Protein AF-K7N0S2-F1 (afdb_monomer_lite)

Foldseek 3Di:
DVVLQVVLCVVVVDPDDDDPPDPDVVVVVVCCVVDVVPRRDAAEDAPAAEDAQVVSCCVQCHDPPNPVVHHLAYDYDCNNDPNNVVSPDPVRDPDPPDD

Sequence (99 aa):
MGQRLFEIMAEKESNMCLAANVGTGAKLLEIFEKIAEKYNFLIFEDRKFDNIGNTMTMQYEGGVFRILDWAHIVNVHIISGPRIVNKLPSYLLMNPVEN

InterPro domains:
  IPR001754 Orotidine 5'-phosphate decarboxylase domain [PF00215] (23-88)
  IPR011060 Ribulose-phosphate binding barrel [SSF51366] (2-88)
  IPR013785 Aldolase-type TIM barrel [G3DSA:3.20.20.70] (1-92)

Radius of gyration: 14.95 Å; chains: 1; bounding box: 32×41×36 Å

Secondary structure (DSSP, 8-state):
-HHHHHHHHHHTT---------SSHHHHHHHHHHHTTTS----EEEEEE-S-HHHHHHHHHSTTT-GGGT-SEEEE-GGG-THHHHTS-TTTS------

Structure (mmCIF, N/CA/C/O backbone):
data_AF-K7N0S2-F1
#
_entry.id   AF-K7N0S2-F1
#
loop_
_atom_site.group_PDB
_atom_site.id
_atom_site.type_symbol
_atom_site.label_atom_id
_atom_site.label_alt_id
_atom_site.label_comp_id
_atom_site.label_asym_id
_atom_site.label_entity_id
_atom_site.label_seq_id
_atom_site.pdbx_PDB_ins_code
_atom_site.Cartn_x
_atom_site.Cartn_y
_atom_site.Cartn_z
_atom_site.occupancy
_atom_site.B_iso_or_equiv
_atom_site.auth_seq_id
_atom_site.auth_comp_id
_atom_site.auth_asym_id
_atom_site.auth_atom_id
_atom_site.pdbx_PDB_model_num
ATOM 1 N N . MET A 1 1 ? -0.719 -10.310 4.307 1.00 83.69 1 MET A N 1
ATOM 2 C CA . MET A 1 1 ? -1.373 -8.980 4.326 1.00 83.69 1 MET A CA 1
ATOM 3 C C . MET A 1 1 ? -2.893 -9.059 4.175 1.00 83.69 1 MET A C 1
ATOM 5 O O . MET A 1 1 ? -3.585 -8.482 4.998 1.00 83.69 1 MET A O 1
ATOM 9 N N . GLY A 1 2 ? -3.429 -9.801 3.194 1.00 86.69 2 GLY A N 1
ATOM 10 C CA . GLY A 1 2 ? -4.883 -9.903 2.962 1.00 86.69 2 GLY A CA 1
ATOM 11 C C . GLY A 1 2 ? -5.728 -10.271 4.184 1.00 86.69 2 GLY A C 1
ATOM 12 O O . GLY A 1 2 ? -6.678 -9.570 4.504 1.00 86.69 2 GLY A O 1
ATOM 13 N N . GLN A 1 3 ? -5.335 -11.320 4.911 1.00 91.75 3 GLN A N 1
ATOM 14 C CA . GLN A 1 3 ? -6.009 -11.723 6.149 1.00 91.75 3 GLN A CA 1
ATOM 15 C C . GLN A 1 3 ? -6.065 -10.582 7.179 1.00 91.75 3 GLN A C 1
ATOM 17 O O . GLN A 1 3 ? -7.126 -10.306 7.726 1.00 91.75 3 GLN A O 1
ATOM 22 N N . ARG A 1 4 ? -4.954 -9.857 7.372 1.00 90.62 4 ARG A N 1
ATOM 23 C CA . ARG A 1 4 ? -4.882 -8.724 8.305 1.00 90.62 4 ARG A CA 1
ATOM 24 C C . ARG A 1 4 ? -5.857 -7.605 7.939 1.00 90.62 4 ARG A C 1
ATOM 26 O O . ARG A 1 4 ? -6.444 -7.001 8.828 1.00 90.62 4 ARG A O 1
ATOM 33 N N . LEU A 1 5 ? -6.036 -7.324 6.646 1.00 93.06 5 LEU A N 1
ATOM 34 C CA . LEU A 1 5 ? -7.025 -6.344 6.197 1.00 93.06 5 LEU A CA 1
ATOM 35 C C . LEU A 1 5 ? -8.442 -6.784 6.588 1.00 93.06 5 LEU A C 1
ATOM 37 O O . LEU A 1 5 ? -9.176 -5.989 7.166 1.00 93.06 5 LEU A O 1
ATOM 41 N N . PHE A 1 6 ? -8.806 -8.043 6.329 1.00 96.06 6 PHE A N 1
ATOM 42 C CA . PHE A 1 6 ? -10.125 -8.564 6.694 1.00 96.06 6 PHE A CA 1
ATOM 43 C C . PHE A 1 6 ? -10.358 -8.591 8.210 1.00 96.06 6 PHE A C 1
ATOM 45 O O . PHE A 1 6 ? -11.451 -8.245 8.649 1.00 96.06 6 PHE A O 1
ATOM 52 N N . GLU A 1 7 ? -9.340 -8.929 9.006 1.00 96.12 7 GLU A N 1
ATOM 53 C CA . GLU A 1 7 ? -9.394 -8.842 10.472 1.00 96.12 7 GLU A CA 1
ATOM 54 C C . GLU A 1 7 ? -9.711 -7.413 10.932 1.00 96.12 7 GLU A C 1
ATOM 56 O O . GLU A 1 7 ? -10.648 -7.214 11.700 1.00 96.12 7 GLU A O 1
ATOM 61 N N . ILE A 1 8 ? -8.995 -6.412 10.404 1.00 93.25 8 ILE A N 1
ATOM 62 C CA . ILE A 1 8 ? -9.227 -4.993 10.718 1.00 93.25 8 ILE A CA 1
ATOM 63 C C . ILE A 1 8 ? -10.636 -4.556 10.300 1.00 93.25 8 ILE A C 1
ATOM 65 O O . ILE A 1 8 ? -11.310 -3.848 11.047 1.00 93.25 8 ILE A O 1
ATOM 69 N N . MET A 1 9 ? -11.084 -4.952 9.105 1.00 96.50 9 MET A N 1
ATOM 70 C CA . MET A 1 9 ? -12.409 -4.587 8.600 1.00 96.50 9 MET A CA 1
ATOM 71 C C . MET A 1 9 ? -13.526 -5.148 9.482 1.00 96.50 9 MET A C 1
ATOM 73 O O . MET A 1 9 ? -14.491 -4.437 9.757 1.00 96.50 9 MET A O 1
ATOM 77 N N . ALA A 1 10 ? -13.389 -6.400 9.928 1.00 97.00 10 ALA A N 1
ATOM 78 C CA . ALA A 1 10 ? -14.343 -7.049 10.819 1.00 97.00 10 ALA A CA 1
ATOM 79 C C . ALA A 1 10 ? -14.320 -6.435 12.227 1.00 97.00 10 ALA A C 1
ATOM 81 O O . ALA A 1 10 ? -15.375 -6.115 12.760 1.00 97.00 10 ALA A O 1
ATOM 82 N N . GLU A 1 11 ? -13.131 -6.216 12.802 1.00 96.00 11 GLU A N 1
ATOM 83 C CA . GLU A 1 11 ? -12.955 -5.604 14.129 1.00 96.00 11 GLU A CA 1
ATOM 84 C C . GLU A 1 11 ? -13.563 -4.197 14.197 1.00 96.00 11 GLU A C 1
ATOM 86 O O . GLU A 1 11 ? -14.173 -3.821 15.195 1.00 96.00 11 GLU A O 1
ATOM 91 N N . LYS A 1 12 ? -13.393 -3.410 13.131 1.00 94.69 12 LYS A N 1
ATOM 92 C CA . LYS A 1 12 ? -13.808 -2.003 13.087 1.00 94.69 12 LYS A CA 1
ATOM 93 C C . LYS A 1 12 ? -15.147 -1.769 12.397 1.00 94.69 12 LYS A C 1
ATOM 95 O O . LYS A 1 12 ? -15.506 -0.609 12.201 1.00 94.69 12 LYS A O 1
ATOM 100 N N . GLU A 1 13 ? -15.821 -2.834 11.963 1.00 97.38 13 GLU A N 1
ATOM 101 C CA . GLU A 1 13 ? -17.046 -2.785 11.153 1.00 97.38 13 GLU A CA 1
ATOM 102 C C . GLU A 1 13 ? -16.947 -1.774 9.991 1.00 97.38 13 GLU A C 1
ATOM 104 O O . GLU A 1 13 ? -17.866 -1.005 9.708 1.00 97.38 13 GLU A O 1
ATOM 109 N N . SER A 1 14 ? -15.788 -1.731 9.326 1.00 95.75 14 SER A N 1
ATOM 110 C CA . SER A 1 14 ? -15.489 -0.715 8.318 1.00 95.75 14 SER A CA 1
ATOM 111 C C . SER A 1 14 ? -14.743 -1.296 7.131 1.00 95.75 14 SER A C 1
ATOM 113 O O . SER A 1 14 ? -13.696 -1.919 7.264 1.00 95.75 14 SER A O 1
ATOM 115 N N . ASN A 1 15 ? -15.271 -1.026 5.943 1.00 96.38 15 ASN A N 1
ATOM 116 C CA . ASN A 1 15 ? -14.654 -1.311 4.651 1.00 96.38 15 ASN A CA 1
ATOM 117 C C . ASN A 1 15 ? -14.203 -0.028 3.930 1.00 96.38 15 ASN A C 1
ATOM 119 O O . ASN A 1 15 ? -13.911 -0.055 2.734 1.00 96.38 15 ASN A O 1
ATOM 123 N N . MET A 1 16 ? -14.180 1.104 4.637 1.00 96.50 16 MET A N 1
ATOM 124 C CA . MET A 1 16 ? -13.845 2.395 4.051 1.00 96.50 16 MET A CA 1
ATOM 125 C C . MET A 1 16 ? -12.334 2.524 3.836 1.00 96.50 16 MET A C 1
ATOM 127 O O . MET A 1 16 ? -11.541 2.327 4.754 1.00 96.50 16 MET A O 1
ATOM 131 N N . CYS A 1 17 ? -11.941 2.944 2.634 1.00 94.88 17 CYS A N 1
ATOM 132 C CA . CYS A 1 17 ? -10.590 3.404 2.333 1.00 94.88 17 CYS A CA 1
ATOM 133 C C . CYS A 1 17 ? -10.615 4.925 2.125 1.00 94.88 17 CYS A C 1
ATOM 135 O O . CYS A 1 17 ? -11.401 5.430 1.321 1.00 94.88 17 CYS A O 1
ATOM 137 N N . LEU A 1 18 ? -9.775 5.659 2.859 1.00 92.31 18 LEU A N 1
ATOM 138 C CA . LEU A 1 18 ? -9.627 7.106 2.707 1.00 92.31 18 LEU A CA 1
ATOM 139 C C . LEU A 1 18 ? -8.490 7.419 1.726 1.00 92.31 18 LEU A C 1
ATOM 141 O O . LEU A 1 18 ? -7.335 7.102 1.996 1.00 92.31 18 LEU A O 1
ATOM 145 N N . ALA A 1 19 ? -8.802 8.121 0.635 1.00 92.81 19 ALA A N 1
ATOM 146 C CA . ALA A 1 19 ? -7.795 8.691 -0.258 1.00 92.81 19 ALA A CA 1
ATOM 147 C C . ALA A 1 19 ? -7.307 10.050 0.283 1.00 92.81 19 ALA A C 1
ATOM 14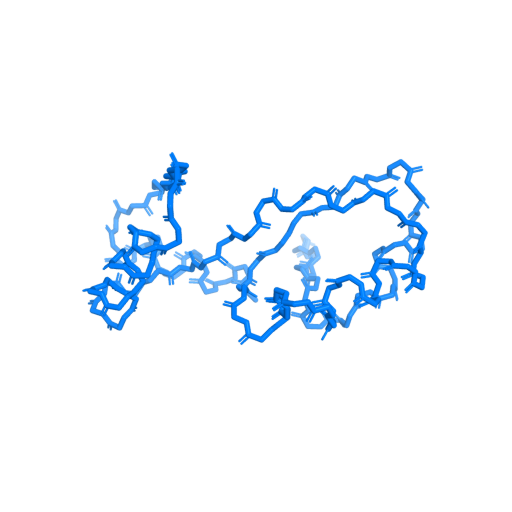9 O O . ALA A 1 19 ? -7.945 11.084 0.076 1.00 92.81 19 ALA A O 1
ATOM 150 N N . ALA A 1 20 ? -6.177 10.053 0.994 1.00 89.50 20 ALA A N 1
ATOM 151 C CA . ALA A 1 20 ? -5.617 11.233 1.661 1.00 89.50 20 ALA A CA 1
ATOM 152 C C . ALA A 1 20 ? -4.817 12.156 0.711 1.00 89.50 20 ALA A C 1
ATOM 154 O O . ALA A 1 20 ? -3.637 12.429 0.926 1.00 89.50 20 ALA A O 1
ATOM 155 N N . ASN A 1 21 ? -5.464 12.669 -0.339 1.00 90.06 21 ASN A N 1
ATOM 156 C CA . ASN A 1 21 ? -4.841 13.553 -1.332 1.00 90.06 21 ASN A CA 1
ATOM 157 C C . ASN A 1 21 ? -4.693 14.990 -0.806 1.00 90.06 21 ASN A C 1
ATOM 159 O O . ASN A 1 21 ? -5.501 15.872 -1.101 1.00 90.06 21 ASN A O 1
ATOM 163 N N . VAL A 1 22 ? -3.653 15.225 -0.007 1.00 87.06 22 VAL A N 1
ATOM 164 C CA . VAL A 1 22 ? -3.331 16.538 0.566 1.00 87.06 22 VAL A CA 1
ATOM 165 C C . VAL A 1 22 ? -2.152 17.187 -0.159 1.00 87.06 22 VAL A C 1
ATOM 167 O O . VAL A 1 22 ? -1.193 16.526 -0.538 1.00 87.06 22 VAL A O 1
ATOM 170 N N . GLY A 1 23 ? -2.200 18.509 -0.338 1.00 86.88 23 GLY A N 1
ATOM 171 C CA . GLY A 1 23 ? -1.175 19.248 -1.091 1.00 86.88 23 GLY A CA 1
ATOM 172 C C . GLY A 1 23 ? 0.169 19.436 -0.377 1.00 86.88 23 GLY A C 1
ATOM 173 O O . GLY A 1 23 ? 1.064 20.057 -0.942 1.00 86.88 23 GLY A O 1
ATOM 174 N N . THR A 1 24 ? 0.324 18.963 0.865 1.00 83.38 24 THR A N 1
ATOM 175 C CA . THR A 1 24 ? 1.567 19.108 1.636 1.00 83.38 24 THR A CA 1
ATOM 176 C C . THR A 1 24 ? 1.879 17.857 2.448 1.00 83.38 24 THR A C 1
ATOM 178 O O . THR A 1 24 ? 0.993 17.269 3.070 1.00 83.38 24 THR A O 1
ATOM 181 N N . GLY A 1 25 ? 3.166 17.501 2.522 1.00 75.88 25 GLY A N 1
ATOM 182 C CA . GLY A 1 25 ? 3.637 16.388 3.354 1.00 75.88 25 GLY A CA 1
ATOM 183 C C . GLY A 1 25 ? 3.329 16.579 4.842 1.00 75.88 25 GLY A C 1
ATOM 184 O O . GLY A 1 25 ? 3.022 15.614 5.525 1.00 75.88 25 GLY A O 1
ATOM 185 N N . ALA A 1 26 ? 3.299 17.824 5.332 1.00 80.44 26 ALA A N 1
ATOM 186 C CA . ALA A 1 26 ? 2.947 18.129 6.721 1.00 80.44 26 ALA A CA 1
ATOM 187 C C . ALA A 1 26 ? 1.532 17.654 7.099 1.00 80.44 26 ALA A C 1
ATOM 189 O O . ALA A 1 26 ? 1.342 17.084 8.167 1.00 80.44 26 ALA A O 1
ATOM 190 N N . LYS A 1 27 ? 0.545 17.828 6.207 1.00 80.31 27 LYS A N 1
ATOM 191 C CA . LYS A 1 27 ? -0.819 17.324 6.436 1.00 80.31 27 LYS A CA 1
ATOM 192 C C . LYS A 1 27 ? -0.881 15.802 6.407 1.00 80.31 27 LYS A C 1
ATOM 194 O O . LYS A 1 27 ? -1.667 15.212 7.138 1.00 80.31 27 LYS A O 1
ATOM 199 N N . LEU A 1 28 ? -0.061 15.172 5.569 1.00 81.31 28 LEU A N 1
ATOM 200 C CA . LEU A 1 28 ? 0.008 13.717 5.497 1.00 81.31 28 LEU A CA 1
ATOM 201 C C . LEU A 1 28 ? 0.644 13.136 6.771 1.00 81.31 28 LEU A C 1
ATOM 203 O O . LEU A 1 28 ? 0.110 12.193 7.342 1.00 81.31 28 LEU A O 1
ATOM 207 N N . LEU A 1 29 ? 1.727 13.748 7.259 1.00 78.69 29 LEU A N 1
ATOM 208 C CA . LEU A 1 29 ? 2.361 13.385 8.528 1.00 78.69 29 LEU A CA 1
ATOM 209 C C . LEU A 1 29 ? 1.413 13.581 9.709 1.00 78.69 29 LEU A C 1
ATOM 211 O O . LEU A 1 29 ? 1.343 12.711 10.563 1.00 78.69 29 LEU A O 1
ATOM 215 N N . GLU A 1 30 ? 0.622 14.654 9.725 1.00 76.81 30 GLU A N 1
ATOM 216 C CA . GLU A 1 30 ? -0.385 14.857 10.769 1.00 76.81 30 GLU A CA 1
ATOM 217 C C . GLU A 1 30 ? -1.429 13.725 10.794 1.00 76.81 30 GLU A C 1
ATOM 219 O O . GLU A 1 30 ? -1.816 13.265 11.869 1.00 76.81 30 GLU A O 1
ATOM 224 N N . ILE A 1 31 ? -1.858 13.242 9.621 1.00 75.88 31 ILE A N 1
ATOM 225 C CA . ILE A 1 31 ? -2.731 12.065 9.493 1.00 75.88 31 ILE A CA 1
ATOM 226 C C . ILE A 1 31 ? -2.002 10.809 9.992 1.00 75.88 31 ILE A C 1
ATOM 228 O O . ILE A 1 31 ? -2.589 10.020 10.726 1.00 75.88 31 ILE A O 1
ATOM 232 N N . PHE A 1 32 ? -0.729 10.610 9.646 1.00 78.50 32 PHE A N 1
ATOM 233 C CA . PHE A 1 32 ? 0.011 9.419 10.069 1.00 78.50 32 PHE A CA 1
ATOM 234 C C . PHE A 1 32 ? 0.323 9.403 11.570 1.00 78.50 32 PHE A C 1
ATOM 236 O O . PHE A 1 32 ? -0.057 8.447 12.243 1.00 78.50 32 PHE A O 1
ATOM 243 N N . GLU A 1 33 ? 0.933 10.455 12.118 1.00 70.50 33 GLU A N 1
ATOM 244 C CA . GLU A 1 33 ? 1.336 10.536 13.530 1.00 70.50 33 GLU A CA 1
ATOM 245 C C . GLU A 1 33 ? 0.139 10.463 14.482 1.00 70.50 33 GLU A C 1
ATOM 247 O O . GLU A 1 33 ? 0.215 9.830 15.532 1.00 70.50 33 GLU A O 1
ATOM 252 N N . LYS A 1 34 ? -0.996 11.080 14.130 1.00 69.94 34 LYS A N 1
ATOM 253 C CA . LYS A 1 34 ? -2.166 11.094 15.023 1.00 69.94 34 LYS A CA 1
ATOM 254 C C . LYS A 1 34 ? -3.009 9.829 14.945 1.00 69.94 34 LYS A C 1
ATOM 256 O O . LYS A 1 34 ? -3.779 9.565 15.873 1.00 69.94 34 LYS A O 1
ATOM 261 N N . ILE A 1 35 ? -2.947 9.100 13.829 1.00 73.38 35 ILE A N 1
ATOM 262 C CA . ILE A 1 35 ? -3.950 8.079 13.523 1.00 73.38 35 ILE A CA 1
ATOM 263 C C . ILE A 1 35 ? -3.328 6.676 13.497 1.00 73.38 35 ILE A C 1
ATOM 265 O O . ILE A 1 35 ? -3.984 5.743 13.967 1.00 73.38 35 ILE A O 1
ATOM 269 N N . ALA A 1 36 ? -2.101 6.501 12.983 1.00 63.06 36 ALA A N 1
ATOM 270 C CA . ALA A 1 36 ? -1.538 5.179 12.671 1.00 63.06 36 ALA A CA 1
ATOM 271 C C . ALA A 1 36 ? -1.439 4.257 13.894 1.00 63.06 36 ALA A C 1
ATOM 273 O O . ALA A 1 36 ? -1.892 3.115 13.832 1.00 63.06 36 ALA A O 1
ATOM 274 N N . GLU A 1 37 ? -0.944 4.761 15.026 1.00 60.94 37 GLU A N 1
ATOM 275 C CA . GLU A 1 37 ? -0.833 3.955 16.249 1.00 60.94 37 GLU A CA 1
ATOM 276 C C . GLU A 1 37 ? -2.187 3.712 16.928 1.00 60.94 37 GLU A C 1
ATOM 278 O O . GLU A 1 37 ? -2.396 2.677 17.557 1.00 60.94 37 GLU A O 1
ATOM 283 N N . LYS A 1 38 ? -3.130 4.652 16.800 1.00 74.19 38 LYS A N 1
ATOM 284 C CA . LYS A 1 38 ? -4.360 4.640 17.600 1.00 74.19 38 LYS A CA 1
ATOM 285 C C . LYS A 1 38 ? -5.502 3.849 16.971 1.00 74.19 38 LYS A C 1
ATOM 287 O O . LYS A 1 38 ? -6.319 3.294 17.700 1.00 74.19 38 LYS A O 1
ATOM 292 N N . TYR A 1 39 ? -5.610 3.832 15.644 1.00 85.88 39 TYR A N 1
ATOM 293 C CA . TYR A 1 39 ? -6.836 3.372 14.986 1.00 85.88 39 TYR A CA 1
ATOM 294 C C . TYR A 1 39 ? -6.677 2.109 14.150 1.00 85.88 39 TYR A C 1
ATOM 296 O O . TYR A 1 39 ? -7.617 1.800 13.430 1.00 85.88 39 TYR A O 1
ATOM 304 N N . ASN A 1 40 ? -5.557 1.384 14.223 1.00 87.81 40 ASN A N 1
ATOM 305 C CA . ASN A 1 40 ? -5.359 0.089 13.553 1.00 87.81 40 ASN A CA 1
ATOM 306 C C . ASN A 1 40 ? -5.882 0.076 12.097 1.00 87.81 40 ASN A C 1
ATOM 308 O O . ASN A 1 40 ? -6.985 -0.391 11.806 1.00 87.81 40 ASN A O 1
ATOM 312 N N . PHE A 1 41 ? -5.124 0.658 11.172 1.00 90.38 41 PHE A N 1
ATOM 313 C CA . PHE A 1 41 ? -5.433 0.633 9.741 1.00 90.38 41 PHE A CA 1
ATOM 314 C C . PHE A 1 41 ? -4.173 0.342 8.928 1.00 90.38 41 PHE A C 1
ATOM 316 O O . PHE A 1 41 ? -3.057 0.464 9.427 1.00 90.38 41 PHE A O 1
ATOM 323 N N . LEU A 1 42 ? -4.362 -0.039 7.665 1.00 90.50 42 LEU A N 1
ATOM 324 C CA . LEU A 1 42 ? -3.266 -0.270 6.727 1.00 90.50 42 LEU A CA 1
ATOM 325 C C . LEU A 1 42 ? -3.032 0.961 5.852 1.00 90.50 42 LEU A C 1
ATOM 327 O O . LEU A 1 42 ? -3.976 1.638 5.447 1.00 90.50 42 LEU A O 1
ATOM 331 N N . ILE A 1 43 ? -1.767 1.208 5.5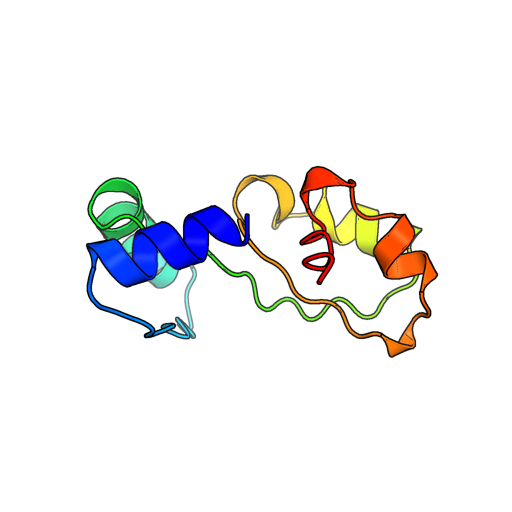20 1.00 89.19 43 ILE A N 1
ATOM 332 C CA . ILE A 1 43 ? -1.356 2.280 4.608 1.00 89.19 43 ILE A CA 1
ATOM 333 C C . ILE A 1 43 ? -1.173 1.696 3.207 1.00 89.19 43 ILE A C 1
ATOM 335 O O . ILE A 1 43 ? -0.365 0.785 3.018 1.00 89.19 43 ILE A O 1
ATOM 339 N N . PHE A 1 44 ? -1.905 2.239 2.235 1.00 92.56 44 PHE A N 1
ATOM 340 C CA . PHE A 1 44 ? -1.780 1.901 0.821 1.00 92.56 44 PHE A CA 1
ATOM 341 C C . PHE A 1 44 ? -1.191 3.092 0.062 1.00 92.56 44 PHE A C 1
ATOM 343 O O . PHE A 1 44 ? -1.830 4.135 -0.051 1.00 92.56 44 PHE A O 1
ATOM 350 N N . GLU A 1 45 ? 0.019 2.919 -0.466 1.00 92.56 45 GLU A N 1
ATOM 351 C CA . GLU A 1 45 ? 0.638 3.878 -1.375 1.00 92.56 45 GLU A CA 1
ATOM 352 C C . GLU A 1 45 ? 0.205 3.586 -2.819 1.00 92.56 45 GLU A C 1
ATOM 354 O O . GLU A 1 45 ? 0.615 2.599 -3.439 1.00 92.56 45 GLU A O 1
ATOM 359 N N . ASP A 1 46 ? -0.642 4.462 -3.360 1.00 94.94 46 ASP A N 1
ATOM 360 C CA . ASP A 1 46 ? -1.229 4.373 -4.702 1.00 94.94 46 ASP A CA 1
ATOM 361 C C . ASP A 1 46 ? -0.245 4.857 -5.791 1.00 94.94 46 ASP A C 1
ATOM 363 O O . ASP A 1 46 ? -0.547 5.723 -6.620 1.00 94.94 46 ASP A O 1
ATOM 367 N N . ARG A 1 47 ? 0.974 4.297 -5.777 1.00 94.50 47 ARG A N 1
ATOM 368 C CA . ARG A 1 47 ? 2.087 4.715 -6.642 1.00 94.50 47 ARG A CA 1
ATOM 369 C C . ARG A 1 47 ? 1.897 4.332 -8.107 1.00 94.50 47 ARG A C 1
ATOM 371 O O . ARG A 1 47 ? 2.535 4.945 -8.965 1.00 94.50 47 ARG A O 1
ATOM 378 N N . LYS A 1 48 ? 1.061 3.334 -8.404 1.00 92.62 48 LYS A N 1
ATOM 379 C CA . LYS A 1 48 ? 0.795 2.814 -9.754 1.00 92.62 48 LYS A CA 1
ATOM 380 C C . LYS A 1 48 ? 2.085 2.501 -10.517 1.00 92.62 48 LYS A C 1
ATOM 382 O O . LYS A 1 48 ? 2.357 3.088 -11.560 1.00 92.62 48 LYS A O 1
ATOM 387 N N . PHE A 1 49 ? 2.916 1.605 -9.983 1.00 90.19 49 PHE A N 1
ATOM 388 C CA . PHE A 1 49 ? 4.178 1.249 -10.642 1.00 90.19 49 PHE A CA 1
ATOM 389 C C . PHE A 1 49 ? 3.935 0.693 -12.053 1.00 90.19 49 PHE A C 1
ATOM 391 O O . PHE A 1 49 ? 3.122 -0.208 -12.228 1.00 90.19 49 PHE A O 1
ATOM 398 N N . ASP A 1 50 ? 4.660 1.199 -13.047 1.00 90.50 50 ASP A N 1
ATOM 399 C CA . ASP A 1 50 ? 4.468 0.885 -14.471 1.00 90.50 50 ASP A CA 1
ATOM 400 C C . ASP A 1 50 ? 5.785 0.585 -15.214 1.00 90.50 50 ASP A C 1
ATOM 402 O O . ASP A 1 50 ? 5.824 0.489 -16.443 1.00 90.50 50 ASP A O 1
ATOM 406 N N . ASN A 1 51 ? 6.882 0.405 -14.476 1.00 87.38 51 ASN A N 1
ATOM 407 C CA . ASN A 1 51 ? 8.218 0.239 -15.039 1.00 87.38 51 ASN A CA 1
ATOM 408 C C . ASN A 1 51 ? 8.725 -1.208 -14.992 1.00 87.38 51 ASN A C 1
ATOM 410 O O . ASN A 1 51 ? 8.242 -2.037 -14.227 1.00 87.38 51 ASN A O 1
ATOM 414 N N . ILE A 1 52 ? 9.746 -1.521 -15.792 1.00 80.75 52 ILE A N 1
ATOM 415 C CA . ILE A 1 52 ? 10.327 -2.870 -15.827 1.00 80.75 52 ILE A CA 1
ATOM 416 C C . ILE A 1 52 ? 10.963 -3.249 -14.481 1.00 80.75 52 ILE A C 1
ATOM 418 O O . ILE A 1 52 ? 11.454 -2.391 -13.747 1.00 80.75 52 ILE A O 1
ATOM 422 N N . GLY A 1 53 ? 11.000 -4.553 -14.181 1.00 77.00 53 GLY A N 1
ATOM 423 C CA . GLY A 1 53 ? 11.259 -5.082 -12.834 1.00 77.00 53 GLY A CA 1
ATOM 424 C C . GLY A 1 53 ? 12.419 -4.439 -12.062 1.00 77.00 53 GLY A C 1
ATOM 425 O O . GLY A 1 53 ? 12.221 -4.071 -10.917 1.00 77.00 53 GLY A O 1
ATOM 426 N N . ASN A 1 54 ? 13.604 -4.236 -12.661 1.00 84.81 54 ASN A N 1
ATOM 427 C CA . ASN A 1 54 ? 14.727 -3.632 -11.920 1.00 84.81 54 ASN A CA 1
ATOM 428 C C . ASN A 1 54 ? 14.488 -2.159 -11.555 1.00 84.81 54 ASN A C 1
ATOM 430 O O . ASN A 1 54 ? 14.812 -1.728 -10.452 1.00 84.81 54 ASN A O 1
ATOM 434 N N . THR A 1 55 ? 13.919 -1.387 -12.480 1.00 88.69 55 THR A N 1
ATOM 435 C CA . THR A 1 55 ? 13.583 0.018 -12.238 1.00 88.69 55 THR A CA 1
ATOM 436 C C . THR A 1 55 ? 12.516 0.131 -11.155 1.00 88.69 55 THR A C 1
ATOM 438 O O . THR A 1 55 ? 12.649 0.964 -10.263 1.00 88.69 55 THR A O 1
ATOM 441 N N . MET A 1 56 ? 11.506 -0.743 -11.189 1.00 87.12 56 MET A N 1
ATOM 442 C CA . MET A 1 56 ? 10.466 -0.798 -10.161 1.00 87.12 56 MET A CA 1
ATOM 443 C C . MET A 1 56 ? 11.057 -1.135 -8.785 1.00 87.12 56 MET A C 1
ATOM 445 O O . MET A 1 56 ? 10.784 -0.411 -7.833 1.00 87.12 56 MET A O 1
ATOM 449 N N . THR A 1 57 ? 11.940 -2.139 -8.690 1.00 86.19 57 THR A N 1
ATOM 450 C CA . THR A 1 57 ? 12.642 -2.479 -7.440 1.00 86.19 57 THR A CA 1
ATOM 451 C C . THR A 1 57 ? 13.375 -1.264 -6.862 1.00 86.19 57 THR A C 1
ATOM 453 O O . THR A 1 57 ? 13.171 -0.926 -5.703 1.00 86.19 57 THR A O 1
ATOM 456 N N . MET A 1 58 ? 14.147 -0.528 -7.670 1.00 90.75 58 MET A N 1
ATOM 457 C CA . MET A 1 58 ? 14.858 0.669 -7.191 1.00 90.75 58 MET A CA 1
ATOM 458 C C . MET A 1 58 ? 13.918 1.795 -6.732 1.00 90.75 58 MET A C 1
ATOM 460 O O . MET A 1 58 ? 14.247 2.524 -5.798 1.00 90.75 58 MET A O 1
ATOM 464 N N . GLN A 1 59 ? 12.763 1.959 -7.382 1.00 90.88 59 GLN A N 1
ATOM 465 C CA . GLN A 1 59 ? 11.756 2.950 -6.986 1.00 90.88 59 GLN A CA 1
ATOM 466 C C . GLN A 1 59 ? 11.018 2.552 -5.705 1.00 90.88 59 GLN A C 1
ATOM 468 O O . GLN A 1 59 ? 10.610 3.423 -4.941 1.00 90.88 59 GLN A O 1
ATOM 473 N N . TYR A 1 60 ? 10.816 1.252 -5.500 1.00 89.94 60 TYR A N 1
ATOM 474 C CA . TYR A 1 60 ? 10.057 0.716 -4.382 1.00 89.94 60 TYR A CA 1
ATOM 475 C C . TYR A 1 60 ? 10.905 0.593 -3.108 1.00 89.94 60 TYR A C 1
ATOM 477 O O . TYR A 1 60 ? 10.488 1.056 -2.048 1.00 89.94 60 TYR A O 1
ATOM 485 N N . GLU A 1 61 ? 12.114 0.036 -3.217 1.00 90.88 61 GLU A N 1
ATOM 486 C CA . GLU A 1 61 ? 13.036 -0.182 -2.090 1.00 90.88 61 GLU A CA 1
ATOM 487 C C . GLU A 1 61 ? 13.889 1.056 -1.766 1.00 90.88 61 GLU A C 1
ATOM 489 O O . GLU A 1 61 ? 14.438 1.188 -0.672 1.00 90.88 61 GLU A O 1
ATOM 494 N N . GLY A 1 62 ? 14.045 1.959 -2.736 1.00 90.50 62 GLY A N 1
ATOM 495 C CA . GLY A 1 62 ? 14.990 3.066 -2.673 1.00 90.50 62 GLY A CA 1
ATOM 496 C C . GLY A 1 62 ? 14.358 4.437 -2.891 1.00 90.50 62 GLY A C 1
ATOM 497 O O . GLY A 1 62 ? 13.205 4.706 -2.551 1.00 90.50 62 GLY A O 1
ATOM 498 N N . GLY A 1 63 ? 15.170 5.339 -3.446 1.00 91.94 63 GLY A N 1
ATOM 499 C CA . GLY A 1 63 ? 14.789 6.727 -3.683 1.00 91.94 63 GLY A CA 1
ATOM 500 C C . GLY A 1 63 ? 14.538 7.518 -2.398 1.00 91.94 63 GLY A C 1
ATOM 501 O O . GLY A 1 63 ? 14.826 7.071 -1.290 1.00 91.94 63 GLY A O 1
ATOM 502 N N . VAL A 1 64 ? 14.003 8.726 -2.569 1.00 92.38 64 VAL A N 1
ATOM 503 C CA . VAL A 1 64 ? 13.688 9.633 -1.454 1.00 92.38 64 VAL A CA 1
ATOM 504 C C . VAL A 1 64 ? 12.503 9.112 -0.636 1.00 92.38 64 VAL A C 1
ATOM 506 O O . VAL A 1 64 ? 12.469 9.295 0.574 1.00 92.38 64 VAL A O 1
ATOM 509 N N . PHE A 1 65 ? 11.541 8.454 -1.291 1.00 91.81 65 PHE A N 1
ATOM 510 C CA . PHE A 1 65 ? 10.286 8.044 -0.659 1.00 91.81 65 PHE A CA 1
ATOM 511 C C . PHE A 1 65 ? 10.369 6.735 0.116 1.00 91.81 65 PHE A C 1
ATOM 513 O O . PHE A 1 65 ? 9.543 6.547 1.004 1.00 91.81 65 PHE A O 1
ATOM 520 N N . ARG A 1 66 ? 11.323 5.845 -0.209 1.00 91.88 66 ARG A N 1
ATOM 521 C CA . ARG A 1 66 ? 11.567 4.611 0.553 1.00 91.88 66 ARG A CA 1
ATOM 522 C C . ARG A 1 66 ? 10.275 3.821 0.826 1.00 91.88 66 ARG A C 1
ATOM 524 O O . ARG A 1 66 ? 9.979 3.479 1.963 1.00 91.88 66 ARG A O 1
ATOM 531 N N . ILE A 1 67 ? 9.465 3.593 -0.214 1.00 91.06 67 ILE A N 1
ATOM 532 C CA . ILE A 1 67 ? 8.067 3.133 -0.082 1.00 91.06 67 ILE A CA 1
ATOM 533 C C . ILE A 1 67 ? 7.968 1.799 0.675 1.00 91.06 67 ILE A C 1
ATOM 535 O O . ILE A 1 67 ? 7.064 1.629 1.493 1.00 91.06 67 ILE A O 1
ATOM 539 N N . LEU A 1 68 ? 8.917 0.882 0.451 1.00 89.06 68 LEU A N 1
ATOM 540 C CA . LEU A 1 68 ? 9.007 -0.394 1.170 1.00 89.06 68 LEU A CA 1
ATOM 541 C C . LEU A 1 68 ? 9.050 -0.229 2.701 1.00 89.06 68 LEU A C 1
ATOM 543 O O . LEU A 1 68 ? 8.550 -1.098 3.410 1.00 89.06 68 LEU A O 1
ATOM 547 N N . ASP A 1 69 ? 9.625 0.864 3.207 1.00 90.06 69 ASP A N 1
ATOM 548 C CA . ASP A 1 69 ? 9.879 1.042 4.639 1.00 90.06 69 ASP A CA 1
ATOM 549 C C . ASP A 1 69 ? 8.588 1.344 5.435 1.00 90.06 69 ASP A C 1
ATOM 551 O O . ASP A 1 69 ? 8.573 1.177 6.653 1.00 90.06 69 ASP A O 1
ATOM 555 N N . TRP A 1 70 ? 7.498 1.777 4.781 1.00 87.56 70 TRP A N 1
ATOM 556 C CA . TRP A 1 70 ? 6.284 2.253 5.472 1.00 87.56 70 TRP A CA 1
ATOM 557 C C . TRP A 1 70 ? 4.946 1.845 4.835 1.00 87.56 70 TRP A C 1
ATOM 559 O O . TRP A 1 70 ? 3.928 1.784 5.532 1.00 87.56 70 TRP A O 1
ATOM 569 N N . ALA A 1 71 ? 4.895 1.583 3.526 1.00 88.81 71 ALA A N 1
ATOM 570 C CA . ALA A 1 71 ? 3.649 1.219 2.860 1.00 88.81 71 ALA A CA 1
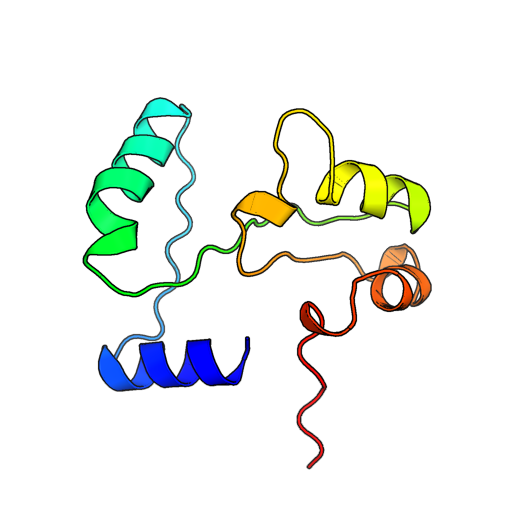ATOM 571 C C . ALA A 1 71 ? 3.330 -0.267 3.080 1.00 88.81 71 ALA A C 1
ATOM 573 O O . ALA A 1 71 ? 4.119 -1.147 2.740 1.00 88.81 71 ALA A O 1
ATOM 574 N N . HIS A 1 72 ? 2.133 -0.562 3.592 1.00 89.88 72 HIS A N 1
ATOM 575 C CA . HIS A 1 72 ? 1.673 -1.941 3.787 1.00 89.88 72 HIS A CA 1
ATOM 576 C C . HIS A 1 72 ? 1.221 -2.580 2.470 1.00 89.88 72 HIS A C 1
ATOM 578 O O . HIS A 1 72 ? 1.313 -3.794 2.292 1.00 89.88 72 HIS A O 1
ATOM 584 N N . ILE A 1 73 ? 0.673 -1.760 1.571 1.00 92.25 73 ILE A N 1
ATOM 585 C CA . ILE A 1 73 ? 0.141 -2.155 0.269 1.00 92.25 73 ILE A CA 1
ATOM 586 C C . ILE A 1 73 ? 0.652 -1.152 -0.770 1.00 92.25 73 ILE A C 1
ATOM 588 O O . ILE A 1 73 ? 0.772 0.040 -0.488 1.00 92.25 73 ILE A O 1
ATOM 592 N N . VAL A 1 74 ? 0.924 -1.643 -1.978 1.00 91.38 74 VAL A N 1
ATOM 593 C CA . VAL A 1 74 ? 1.186 -0.848 -3.184 1.00 91.38 74 VAL A CA 1
ATOM 594 C C . VAL A 1 74 ? 0.421 -1.448 -4.359 1.00 91.38 74 VAL A C 1
ATOM 596 O O . VAL A 1 74 ? -0.026 -2.594 -4.295 1.00 91.38 74 VAL A O 1
ATOM 599 N N . ASN A 1 75 ? 0.286 -0.700 -5.450 1.00 91.44 75 ASN A N 1
ATOM 600 C CA . ASN A 1 75 ? -0.315 -1.188 -6.685 1.00 91.44 75 ASN A CA 1
ATOM 601 C C . ASN A 1 75 ? 0.620 -1.045 -7.885 1.00 91.44 75 ASN A C 1
ATOM 603 O O . ASN A 1 75 ? 1.539 -0.224 -7.927 1.00 91.44 75 ASN A O 1
ATOM 607 N N . VAL A 1 76 ? 0.367 -1.890 -8.878 1.00 89.06 76 VAL A N 1
ATOM 608 C CA . VAL A 1 76 ? 1.227 -2.073 -10.040 1.00 89.06 76 VAL A CA 1
ATOM 609 C C . VAL A 1 76 ? 0.353 -2.241 -11.280 1.00 89.06 76 VAL A C 1
ATOM 611 O O . VAL A 1 76 ? -0.643 -2.965 -11.252 1.00 89.06 76 VAL A O 1
ATOM 614 N N . HIS A 1 77 ? 0.721 -1.589 -12.377 1.00 88.62 77 HIS A N 1
ATOM 615 C CA . HIS A 1 77 ? 0.129 -1.819 -13.685 1.00 88.62 77 HIS A CA 1
ATOM 616 C C . HIS A 1 77 ? 0.664 -3.117 -14.299 1.00 88.62 77 HIS A C 1
ATOM 618 O O . HIS A 1 77 ? 1.867 -3.354 -14.359 1.00 88.62 77 HIS A O 1
ATOM 624 N N . ILE A 1 78 ? -0.234 -3.938 -14.849 1.00 85.69 78 ILE A N 1
ATOM 625 C CA . ILE A 1 78 ? 0.140 -5.215 -15.480 1.00 85.69 78 ILE A CA 1
ATOM 626 C C . ILE A 1 78 ? 0.840 -5.047 -16.839 1.00 85.69 78 ILE A C 1
ATOM 628 O O . ILE A 1 78 ? 1.366 -6.014 -17.387 1.00 85.69 78 ILE A O 1
ATOM 632 N N . ILE A 1 79 ? 0.834 -3.831 -17.398 1.00 86.25 79 ILE A N 1
ATOM 633 C CA . ILE A 1 79 ? 1.317 -3.535 -18.755 1.00 86.25 79 ILE A CA 1
ATOM 634 C C . ILE A 1 79 ? 2.795 -3.894 -18.954 1.00 86.25 79 ILE A C 1
ATOM 636 O O . ILE A 1 79 ? 3.195 -4.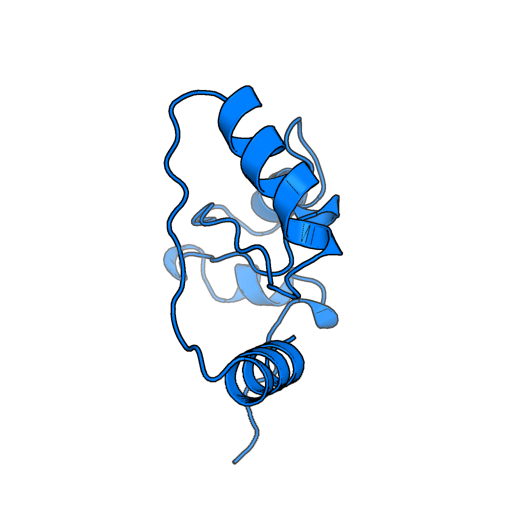284 -20.047 1.00 86.25 79 ILE A O 1
ATOM 640 N N . SER A 1 80 ? 3.599 -3.841 -17.890 1.00 78.69 80 SER A N 1
ATOM 641 C CA . SER A 1 80 ? 5.032 -4.162 -17.913 1.00 78.69 80 SER A CA 1
ATOM 642 C C . SER A 1 80 ? 5.313 -5.677 -17.907 1.00 78.69 80 SER A C 1
ATOM 644 O O . SER A 1 80 ? 6.471 -6.101 -17.882 1.00 78.69 80 SER A O 1
ATOM 646 N N . GLY A 1 81 ? 4.259 -6.500 -17.943 1.00 79.62 81 GLY A N 1
ATOM 647 C CA . GLY A 1 81 ? 4.315 -7.956 -17.999 1.00 79.62 81 GLY A CA 1
ATOM 648 C C . GLY A 1 81 ? 4.445 -8.630 -16.625 1.00 79.62 81 GLY A C 1
ATOM 649 O O . GLY A 1 81 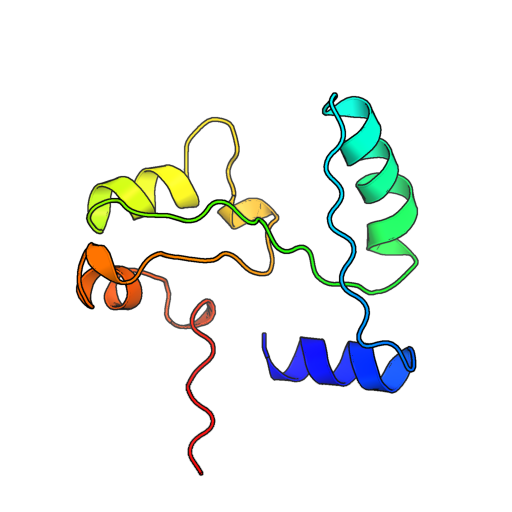? 4.800 -7.995 -15.632 1.00 79.62 81 GLY A O 1
ATOM 650 N N . PRO A 1 82 ? 4.225 -9.956 -16.549 1.00 78.44 82 PRO A N 1
ATOM 651 C CA . PRO A 1 82 ? 4.150 -10.704 -15.285 1.00 78.44 82 PRO A CA 1
ATOM 652 C C . PRO A 1 82 ? 5.452 -10.682 -14.473 1.00 78.44 82 PRO A C 1
ATOM 654 O O . PRO A 1 82 ? 5.447 -10.894 -13.262 1.00 78.44 82 PRO A O 1
ATOM 657 N N . ARG A 1 83 ? 6.586 -10.373 -15.117 1.00 74.38 83 ARG A N 1
ATOM 658 C CA . ARG A 1 83 ? 7.889 -10.236 -14.450 1.00 74.38 83 ARG A CA 1
ATOM 659 C C . ARG A 1 83 ? 7.900 -9.164 -13.361 1.00 74.38 83 ARG A C 1
ATOM 661 O O . ARG A 1 83 ? 8.746 -9.255 -12.476 1.00 74.38 83 ARG A O 1
ATOM 668 N N . ILE A 1 84 ? 7.004 -8.178 -13.425 1.00 74.56 84 ILE A N 1
ATOM 669 C CA . ILE A 1 84 ? 6.895 -7.143 -12.394 1.00 74.56 84 ILE A CA 1
ATOM 670 C C . ILE A 1 84 ? 6.428 -7.729 -11.058 1.00 74.56 84 ILE A C 1
ATOM 672 O O . ILE A 1 84 ? 6.946 -7.365 -10.010 1.00 74.56 84 ILE A O 1
ATOM 676 N N . VAL A 1 85 ? 5.529 -8.714 -11.112 1.00 71.75 85 VAL A N 1
ATOM 677 C CA . VAL A 1 85 ? 5.002 -9.418 -9.941 1.00 71.75 85 VAL A CA 1
ATOM 678 C C . VAL A 1 85 ? 6.071 -10.358 -9.385 1.00 71.75 85 VAL A C 1
ATOM 680 O O . VAL A 1 85 ? 6.339 -10.350 -8.193 1.00 71.75 85 VAL A O 1
ATOM 683 N N . ASN A 1 86 ? 6.778 -11.085 -10.254 1.00 70.44 86 ASN A N 1
ATOM 684 C CA . ASN A 1 86 ? 7.785 -12.078 -9.845 1.00 70.44 86 ASN A CA 1
ATOM 685 C C . ASN A 1 86 ? 9.036 -11.489 -9.167 1.00 70.44 86 ASN A C 1
ATOM 687 O O . ASN A 1 86 ? 9.840 -12.236 -8.615 1.00 70.44 86 ASN A O 1
ATOM 691 N N . LYS A 1 87 ? 9.256 -10.175 -9.276 1.00 65.75 87 LYS A N 1
ATOM 692 C CA . LYS A 1 87 ? 10.371 -9.462 -8.634 1.00 65.75 87 LYS A CA 1
ATOM 693 C C . LYS A 1 87 ? 9.994 -8.866 -7.281 1.00 65.75 87 LYS A C 1
ATOM 695 O O . LYS A 1 87 ? 10.896 -8.477 -6.545 1.00 65.75 87 LYS A O 1
ATOM 700 N N . LEU A 1 88 ? 8.703 -8.790 -6.958 1.00 64.94 88 LEU A N 1
ATOM 701 C CA . LEU A 1 88 ? 8.271 -8.396 -5.628 1.00 64.94 88 LEU A CA 1
ATOM 702 C C . LEU A 1 88 ? 8.578 -9.541 -4.658 1.00 64.94 88 LEU A C 1
ATOM 704 O O . LEU A 1 88 ? 8.302 -10.699 -4.984 1.00 64.94 88 LEU A O 1
ATOM 708 N N . PRO A 1 89 ? 9.149 -9.248 -3.478 1.00 60.06 89 PRO A N 1
ATOM 709 C CA . PRO A 1 89 ? 9.333 -10.256 -2.449 1.00 60.06 89 PRO A CA 1
ATOM 710 C C . PRO A 1 89 ? 8.023 -11.008 -2.199 1.00 60.06 89 PRO A C 1
ATOM 712 O O . PRO A 1 89 ? 6.958 -10.399 -2.109 1.00 60.06 89 PRO A O 1
ATOM 715 N N . SER A 1 90 ? 8.085 -12.333 -2.082 1.00 53.38 90 SER A N 1
ATOM 716 C CA . SER A 1 90 ? 6.900 -13.200 -1.984 1.00 53.38 90 SER A CA 1
ATOM 717 C C . SER A 1 90 ? 5.943 -12.830 -0.843 1.00 53.38 90 SER A C 1
ATOM 719 O O . SER A 1 90 ? 4.752 -13.094 -0.944 1.00 53.38 90 SER A O 1
ATOM 721 N N . TYR A 1 91 ? 6.424 -12.171 0.216 1.00 53.25 91 TYR A N 1
ATOM 722 C CA . TYR A 1 91 ? 5.589 -11.694 1.325 1.00 53.25 91 TYR A CA 1
ATOM 723 C C . TYR A 1 91 ? 4.758 -10.436 1.003 1.00 53.25 91 TYR A C 1
ATOM 725 O O . TYR A 1 91 ? 3.845 -10.102 1.760 1.00 53.25 91 TYR A O 1
ATOM 733 N N . LEU A 1 92 ? 5.057 -9.737 -0.096 1.00 51.50 92 LEU A N 1
ATOM 734 C CA . LEU A 1 92 ? 4.330 -8.549 -0.564 1.00 51.50 92 LEU A CA 1
ATOM 735 C C . LEU A 1 92 ? 3.247 -8.869 -1.587 1.00 51.50 92 LEU A C 1
ATOM 737 O O . LEU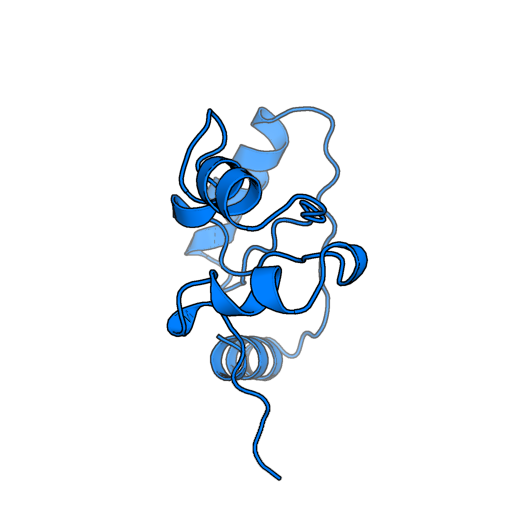 A 1 92 ? 2.358 -8.054 -1.826 1.00 51.50 92 LEU A O 1
ATOM 741 N N . LEU A 1 93 ? 3.292 -10.060 -2.172 1.00 53.56 93 LEU A N 1
ATOM 742 C CA . LEU A 1 93 ? 2.209 -10.555 -2.996 1.00 53.56 93 LEU A CA 1
ATOM 743 C C . LEU A 1 93 ? 1.135 -11.115 -2.063 1.00 53.56 93 LEU A C 1
ATOM 745 O O . LEU A 1 93 ? 1.405 -11.984 -1.234 1.00 53.56 93 LEU A O 1
ATOM 749 N N . MET A 1 94 ? -0.104 -10.625 -2.179 1.00 47.28 94 MET A N 1
ATOM 750 C CA . MET A 1 94 ? -1.230 -11.426 -1.702 1.00 47.28 94 MET A CA 1
ATOM 751 C C . MET A 1 94 ? -1.188 -12.714 -2.515 1.00 47.28 94 MET A C 1
ATOM 753 O O . MET A 1 94 ? -1.483 -12.691 -3.710 1.00 47.28 94 MET A O 1
ATOM 757 N N . ASN A 1 95 ? -0.771 -13.811 -1.875 1.00 38.38 95 ASN A N 1
ATOM 758 C CA . ASN A 1 95 ? -0.962 -15.135 -2.443 1.00 38.38 95 ASN A CA 1
ATOM 759 C C . ASN A 1 95 ? -2.432 -15.213 -2.870 1.00 38.38 95 ASN A C 1
ATOM 761 O O . ASN A 1 95 ? -3.297 -14.844 -2.061 1.00 38.38 95 ASN A O 1
ATOM 765 N N . PRO A 1 96 ? -2.727 -15.598 -4.124 1.00 39.12 96 PRO A N 1
ATOM 766 C CA . PRO A 1 96 ? -4.102 -15.860 -4.502 1.00 39.12 96 PRO A CA 1
ATOM 767 C C . PRO A 1 96 ? -4.674 -16.831 -3.470 1.00 39.12 96 PRO A C 1
ATOM 769 O O . PRO A 1 96 ? -4.001 -17.786 -3.080 1.00 39.12 96 PRO A O 1
ATOM 772 N N . VAL A 1 97 ? -5.871 -16.532 -2.967 1.00 41.50 97 VAL A N 1
ATOM 773 C CA . VAL A 1 97 ? -6.598 -17.483 -2.128 1.00 41.50 97 VAL A CA 1
ATOM 774 C C . VAL A 1 97 ? -6.805 -18.706 -3.015 1.00 41.50 97 VAL A C 1
ATOM 776 O O . VAL A 1 97 ? -7.507 -18.618 -4.022 1.00 41.50 97 VAL A O 1
ATOM 779 N N . GLU A 1 98 ? -6.098 -19.795 -2.719 1.00 32.44 98 GLU A N 1
ATOM 780 C CA . GLU A 1 98 ? -6.395 -21.082 -3.333 1.00 32.44 98 GLU A CA 1
ATOM 781 C C . GLU A 1 98 ? -7.818 -21.442 -2.892 1.00 32.44 98 GLU A C 1
ATOM 783 O O . GLU A 1 98 ? -8.097 -21.512 -1.693 1.00 32.44 98 GLU A O 1
ATOM 788 N N . ASN A 1 99 ? -8.726 -21.526 -3.869 1.00 35.66 99 ASN A N 1
ATOM 789 C CA . ASN A 1 99 ? -10.098 -21.995 -3.669 1.00 35.66 99 ASN A CA 1
ATOM 790 C C . ASN A 1 99 ? -10.117 -23.484 -3.326 1.00 35.66 99 ASN A C 1
ATOM 792 O O . ASN A 1 99 ? -9.317 -24.227 -3.941 1.00 35.66 99 ASN A O 1
#

pLDDT: mean 81.7, std 15.27, range [32.44, 97.38]

Organism: Glycine max (NCBI:txid3847)